Protein AF-A0A9J6G8Q0-F1 (afdb_monomer)

Radius of gyration: 15.53 Å; Cα contacts (8 Å, |Δi|>4): 60; chains: 1; bounding box: 43×27×32 Å

Sequence (62 aa):
MIDESTDITSSKHLCVVARVFESEKASDAFFDLVRVEDASADGLYKAVVSVFEKAAMPYEEN

Nearest PDB structures (foldseek):
  4lcd-assembly1_A  TM=4.582E-01  e=5.569E+00  Saccharomyces cerevisiae S288C
  5dn5-assembly3_C  TM=3.628E-01  e=6.349E+00  Salmonella enterica subsp. enterica serovar Typhimurium str. LT2
  8oui-assembly1_A  TM=4.017E-01  e=7.239E+00  Homo sapiens

Organism: Haemaphysalis longicornis (NCBI:txid44386)

Mean predicted aligned error: 8.33 Å

Structure (mmCIF, N/CA/C/O backbone):
data_AF-A0A9J6G8Q0-F1
#
_entry.id   AF-A0A9J6G8Q0-F1
#
loop_
_atom_site.group_PDB
_atom_site.id
_atom_site.type_symbol
_atom_site.label_atom_id
_atom_site.label_alt_id
_atom_site.label_comp_id
_atom_site.label_asym_id
_atom_site.label_entity_id
_atom_site.label_seq_id
_atom_site.pdbx_PDB_ins_code
_atom_site.Cartn_x
_atom_site.Cartn_y
_atom_site.Cartn_z
_atom_site.occupancy
_atom_site.B_iso_or_equiv
_atom_site.auth_seq_id
_atom_site.auth_comp_id
_atom_site.auth_asym_id
_atom_site.auth_atom_id
_atom_site.pdbx_PDB_model_num
ATOM 1 N N . MET A 1 1 ? 28.246 19.474 -14.350 1.00 39.44 1 MET A N 1
ATOM 2 C CA . MET A 1 1 ? 27.866 18.066 -14.559 1.00 39.44 1 MET A CA 1
ATOM 3 C C . MET A 1 1 ? 27.268 17.614 -13.242 1.00 39.44 1 MET A C 1
ATOM 5 O O . MET A 1 1 ? 28.014 17.456 -12.289 1.00 39.44 1 MET A O 1
ATOM 9 N N . ILE A 1 2 ? 25.939 17.638 -13.133 1.00 44.34 2 ILE A N 1
ATOM 10 C CA . ILE A 1 2 ? 25.242 17.143 -11.942 1.00 44.34 2 ILE A CA 1
ATOM 11 C C . ILE A 1 2 ? 25.134 15.641 -12.164 1.00 44.34 2 ILE A C 1
ATOM 13 O O . ILE A 1 2 ? 24.403 15.207 -13.049 1.00 44.34 2 ILE A O 1
ATOM 17 N N . ASP A 1 3 ? 25.970 14.889 -11.456 1.00 45.91 3 ASP A N 1
ATOM 18 C CA . ASP A 1 3 ? 25.858 13.440 -11.369 1.00 45.91 3 ASP A CA 1
ATOM 19 C C . ASP A 1 3 ? 24.897 13.137 -10.222 1.00 45.91 3 ASP A C 1
ATOM 21 O O . ASP A 1 3 ? 25.279 13.120 -9.055 1.00 45.91 3 ASP A O 1
ATOM 25 N N . GLU A 1 4 ? 23.618 12.994 -10.554 1.00 50.66 4 GLU A N 1
ATOM 26 C CA . GLU A 1 4 ? 22.658 12.340 -9.673 1.00 50.66 4 GLU A 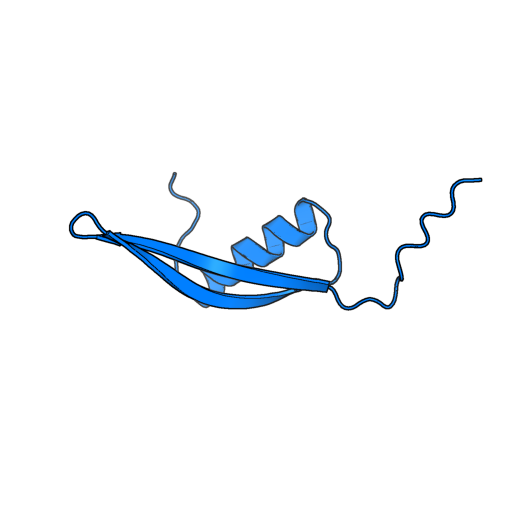CA 1
ATOM 27 C C . GLU A 1 4 ? 22.711 10.850 -10.017 1.00 50.66 4 GLU A C 1
ATOM 29 O O . GLU A 1 4 ? 21.819 10.300 -10.666 1.00 50.66 4 GLU A O 1
ATOM 34 N N . SER A 1 5 ? 23.825 10.204 -9.661 1.00 55.22 5 SER A N 1
ATOM 35 C CA . SER A 1 5 ? 23.961 8.756 -9.744 1.00 55.22 5 SER A CA 1
ATOM 36 C C . SER A 1 5 ? 22.987 8.140 -8.745 1.00 55.22 5 SER A C 1
ATOM 38 O O . SER A 1 5 ? 23.300 7.840 -7.597 1.00 55.22 5 SER A O 1
ATOM 40 N N . THR A 1 6 ? 21.739 7.987 -9.182 1.00 56.69 6 THR A N 1
ATOM 41 C CA . THR A 1 6 ? 20.792 7.125 -8.495 1.00 56.69 6 THR A CA 1
ATOM 42 C C . THR A 1 6 ? 21.362 5.726 -8.619 1.00 56.69 6 THR A C 1
ATOM 44 O O . THR A 1 6 ? 21.427 5.185 -9.722 1.00 56.69 6 THR A O 1
ATOM 47 N N . ASP A 1 7 ? 21.816 5.169 -7.499 1.00 50.25 7 ASP A N 1
ATOM 48 C CA . ASP A 1 7 ? 22.268 3.788 -7.390 1.00 50.25 7 ASP A CA 1
ATOM 49 C C . ASP A 1 7 ? 21.259 2.861 -8.089 1.00 50.25 7 ASP A C 1
ATOM 51 O O . ASP A 1 7 ? 20.184 2.571 -7.551 1.00 50.25 7 ASP A O 1
ATOM 55 N N . ILE A 1 8 ? 21.611 2.398 -9.295 1.00 57.38 8 ILE A N 1
ATOM 56 C CA . ILE A 1 8 ? 20.842 1.432 -10.104 1.00 57.38 8 ILE A CA 1
ATOM 57 C C . ILE A 1 8 ? 20.649 0.119 -9.321 1.00 57.38 8 ILE A C 1
ATOM 59 O O . ILE A 1 8 ? 19.715 -0.639 -9.559 1.00 57.38 8 ILE A O 1
ATOM 63 N N . THR A 1 9 ? 21.516 -0.123 -8.340 1.00 56.94 9 THR A N 1
ATOM 64 C CA . THR A 1 9 ? 21.530 -1.275 -7.438 1.00 56.94 9 THR A CA 1
ATOM 65 C C . THR A 1 9 ? 20.770 -1.078 -6.125 1.00 56.94 9 THR A C 1
ATOM 67 O O . THR A 1 9 ? 20.670 -2.028 -5.347 1.00 56.94 9 THR A O 1
ATOM 70 N N . SER A 1 10 ? 20.213 0.108 -5.849 1.00 66.31 10 SER A N 1
ATOM 71 C CA . SER A 1 10 ? 19.446 0.329 -4.617 1.00 66.31 10 SER A CA 1
ATOM 72 C C . SER A 1 10 ? 18.071 -0.342 -4.709 1.00 66.31 10 SER A C 1
ATOM 74 O O . SER A 1 10 ? 17.205 0.056 -5.485 1.00 66.31 10 SER A O 1
ATOM 76 N N . SER A 1 11 ? 17.840 -1.385 -3.907 1.00 71.06 11 SER A N 1
ATOM 77 C CA . SER A 1 11 ? 16.499 -1.955 -3.750 1.00 71.06 11 SER A CA 1
ATOM 78 C C . SER A 1 11 ? 15.617 -0.965 -2.990 1.00 71.06 11 SER A C 1
ATOM 80 O O . SER A 1 11 ? 15.813 -0.755 -1.789 1.00 71.06 11 SER A O 1
ATOM 82 N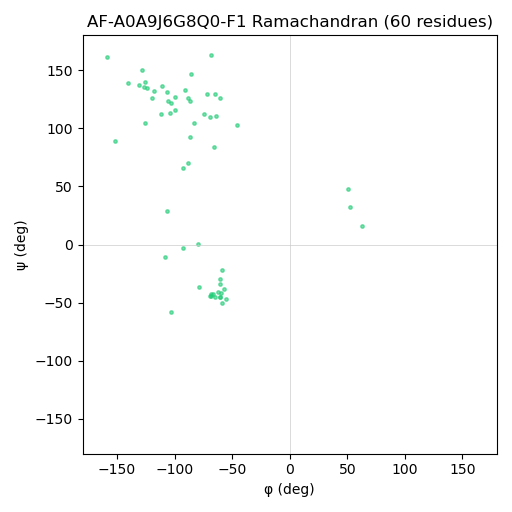 N . LYS A 1 12 ? 14.646 -0.361 -3.673 1.00 83.88 12 LYS A N 1
ATOM 83 C CA . LYS A 1 12 ? 13.695 0.567 -3.060 1.00 83.88 12 LYS A CA 1
ATOM 84 C C . LYS A 1 12 ? 12.525 -0.220 -2.474 1.00 83.88 12 LYS A C 1
ATOM 86 O O . LYS A 1 12 ? 12.148 -1.275 -2.981 1.00 83.88 12 LYS A O 1
ATOM 91 N N . HIS A 1 13 ? 11.973 0.278 -1.375 1.00 87.94 13 HIS A N 1
ATOM 92 C CA . HIS A 1 13 ? 10.821 -0.326 -0.713 1.00 87.94 13 HIS A CA 1
ATOM 93 C C . HIS A 1 13 ? 9.776 0.756 -0.444 1.00 87.94 13 HIS A C 1
ATOM 95 O O . HIS A 1 13 ? 10.116 1.859 -0.020 1.00 87.94 13 HIS A O 1
ATOM 101 N N . LEU A 1 14 ? 8.513 0.427 -0.687 1.00 89.81 14 LEU A N 1
ATOM 102 C CA . LEU A 1 14 ? 7.342 1.227 -0.377 1.00 89.81 14 LEU A CA 1
ATOM 103 C C . LEU A 1 14 ? 6.663 0.628 0.858 1.00 89.81 14 LEU A C 1
ATOM 105 O O . LEU A 1 14 ? 6.152 -0.489 0.812 1.00 89.81 14 LEU A O 1
ATOM 109 N N . CYS A 1 15 ? 6.675 1.370 1.963 1.00 92.81 15 CYS A N 1
ATOM 110 C CA . CYS A 1 15 ? 5.939 1.008 3.170 1.00 92.81 15 CYS A CA 1
ATOM 111 C C . CYS A 1 15 ? 4.508 1.537 3.065 1.00 92.81 15 CYS A C 1
ATOM 113 O O . CYS A 1 15 ? 4.307 2.739 2.880 1.00 92.81 15 CYS A O 1
ATOM 115 N N . VAL A 1 16 ? 3.530 0.646 3.191 1.00 92.12 16 VAL A N 1
ATOM 116 C CA . VAL A 1 16 ? 2.108 0.978 3.184 1.00 92.12 16 VAL A CA 1
ATOM 117 C C . VAL A 1 16 ? 1.583 0.876 4.609 1.00 92.12 16 VAL A C 1
ATOM 119 O O . VAL A 1 16 ? 1.692 -0.161 5.266 1.00 92.12 1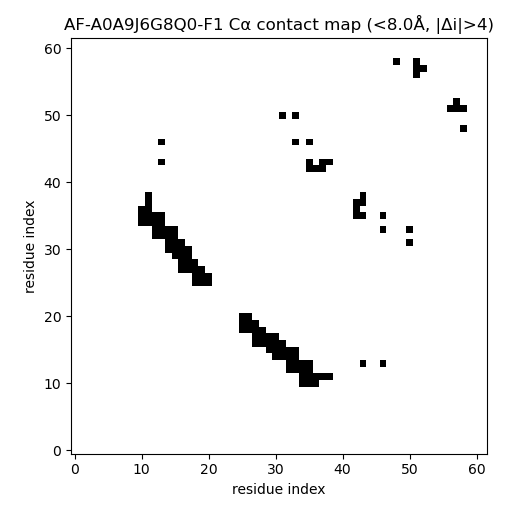6 VAL A O 1
ATOM 122 N N . VAL A 1 17 ? 1.006 1.973 5.086 1.00 93.75 17 VAL A N 1
ATOM 123 C CA . VAL A 1 17 ? 0.390 2.074 6.410 1.00 93.75 17 VAL A CA 1
ATOM 124 C C . VAL A 1 17 ? -1.075 2.422 6.209 1.00 93.75 17 VAL A C 1
ATOM 126 O O . VAL A 1 17 ? -1.397 3.401 5.536 1.00 93.75 17 VAL A O 1
ATOM 129 N N . ALA A 1 18 ? -1.958 1.618 6.789 1.00 91.56 18 ALA A N 1
ATOM 130 C CA . AL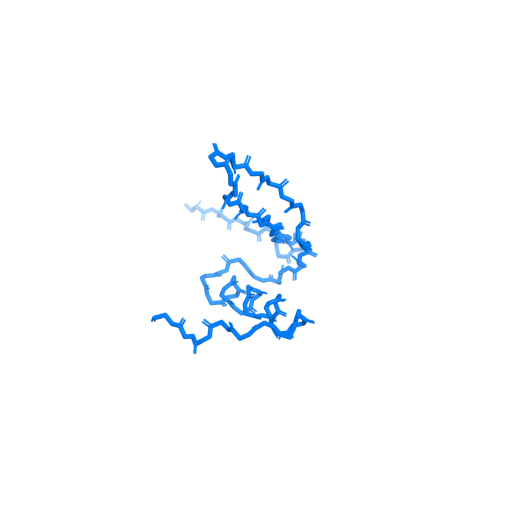A A 1 18 ? -3.381 1.898 6.814 1.00 91.56 18 ALA A CA 1
ATOM 131 C C . ALA A 1 18 ? -3.696 2.754 8.041 1.00 91.56 18 ALA A C 1
ATOM 133 O O . ALA A 1 18 ? -3.374 2.374 9.167 1.00 91.56 18 ALA A O 1
ATOM 134 N N . ARG A 1 19 ? -4.343 3.899 7.821 1.00 94.38 19 ARG A N 1
ATOM 135 C CA . ARG A 1 19 ? -4.916 4.717 8.889 1.00 94.38 19 ARG A CA 1
ATOM 136 C C . ARG A 1 19 ? -6.419 4.505 8.916 1.00 94.38 19 ARG A C 1
ATOM 138 O O . ARG A 1 19 ? -7.091 4.782 7.926 1.00 94.38 19 ARG A O 1
ATOM 145 N N . VAL A 1 20 ? -6.939 4.060 10.050 1.00 93.56 20 VAL A N 1
ATOM 146 C CA . VAL A 1 20 ? -8.377 3.889 10.275 1.00 93.56 20 VAL A CA 1
ATOM 147 C C . VAL A 1 20 ? -8.833 4.927 11.289 1.00 93.56 20 VAL A C 1
ATOM 149 O O . VAL A 1 20 ? -8.153 5.176 12.283 1.00 93.56 20 VAL A O 1
ATOM 152 N N . PHE A 1 21 ? -9.976 5.556 11.028 1.00 95.31 21 PHE A N 1
ATOM 153 C CA . PHE A 1 21 ? -10.623 6.449 11.979 1.00 95.31 21 PHE A CA 1
ATOM 154 C C . PHE A 1 21 ? -11.928 5.820 12.452 1.00 95.31 21 PHE A C 1
ATOM 156 O O . PHE A 1 21 ? -12.870 5.672 11.677 1.00 95.31 21 PHE A O 1
ATOM 163 N N . GLU A 1 22 ? -11.976 5.448 13.725 1.00 94.19 22 GLU A N 1
ATOM 164 C CA . GLU A 1 22 ? -13.135 4.818 14.348 1.00 94.19 22 GLU A CA 1
ATOM 165 C C . GLU A 1 22 ? -13.315 5.365 15.766 1.00 94.19 22 GLU A C 1
ATOM 167 O O . GLU A 1 22 ? -12.346 5.549 16.503 1.00 94.19 22 GLU A O 1
ATOM 172 N N . SER A 1 23 ? -14.564 5.625 16.169 1.00 93.94 23 SER A N 1
ATOM 173 C CA . SER A 1 23 ? -14.900 6.079 17.529 1.00 93.94 23 SER A CA 1
ATOM 174 C C . SER A 1 23 ? -14.069 7.283 18.005 1.00 93.94 23 SER A C 1
ATOM 176 O O . SER A 1 23 ? -13.511 7.272 19.102 1.00 93.94 23 SER A O 1
ATOM 178 N N . GLU A 1 24 ? -13.958 8.309 17.153 1.00 95.00 24 GLU A N 1
ATOM 179 C CA . GLU A 1 24 ? -13.191 9.543 17.405 1.00 95.00 24 GLU A CA 1
ATOM 180 C C . GLU A 1 24 ? -11.677 9.340 17.600 1.00 95.00 24 GLU A C 1
ATOM 182 O O . GLU A 1 24 ? -10.972 10.235 18.070 1.00 95.00 24 GLU A O 1
ATOM 187 N N . LYS A 1 25 ? -11.144 8.174 17.219 1.00 94.69 25 LYS A N 1
ATOM 188 C CA . LYS A 1 25 ? -9.721 7.850 17.324 1.00 94.69 25 LYS A CA 1
ATOM 189 C C . LYS A 1 25 ? -9.162 7.439 15.972 1.00 94.69 25 LYS A C 1
ATOM 191 O O . LYS A 1 25 ? -9.749 6.630 15.261 1.00 94.69 25 LYS A O 1
ATOM 196 N N . ALA A 1 26 ? -7.993 7.982 15.644 1.00 96.44 26 ALA A N 1
ATOM 197 C CA . ALA A 1 26 ? -7.185 7.508 14.529 1.00 96.44 26 ALA A CA 1
ATOM 198 C C . ALA A 1 26 ? -6.206 6.439 15.028 1.00 96.44 26 ALA A C 1
ATOM 200 O O . ALA A 1 26 ? -5.532 6.645 16.041 1.00 96.44 26 ALA A O 1
ATOM 201 N N . SER A 1 27 ? -6.113 5.324 14.313 1.00 95.88 27 SER A N 1
ATOM 202 C CA . SER A 1 27 ? -5.107 4.289 14.527 1.00 95.88 27 SER A CA 1
ATOM 203 C C . SER A 1 27 ? -4.362 4.002 13.228 1.00 95.88 27 SER A C 1
ATOM 205 O O . SER A 1 27 ? -4.955 3.972 12.150 1.00 95.88 27 SER A O 1
ATOM 207 N N . ASP A 1 28 ? -3.052 3.800 13.348 1.00 95.88 28 ASP A N 1
ATOM 208 C CA . ASP A 1 28 ? -2.179 3.431 12.239 1.00 95.88 28 ASP A CA 1
ATOM 209 C C . ASP A 1 28 ? -1.794 1.957 12.387 1.00 95.88 28 ASP A C 1
ATOM 211 O O . ASP A 1 28 ? -1.373 1.519 13.460 1.00 95.88 28 ASP A O 1
ATOM 215 N N . ALA A 1 29 ? -1.928 1.194 11.308 1.00 92.94 29 ALA A N 1
ATOM 216 C CA . ALA A 1 29 ? -1.536 -0.202 11.233 1.00 92.94 29 ALA A CA 1
ATOM 217 C C . ALA A 1 29 ? -0.602 -0.412 10.041 1.00 92.94 29 ALA A C 1
ATOM 219 O O . ALA A 1 29 ? -0.854 0.075 8.937 1.00 92.94 29 ALA A O 1
ATOM 220 N N . PHE A 1 30 ? 0.482 -1.156 10.262 1.00 93.44 30 PHE A N 1
ATOM 221 C CA . PHE A 1 30 ? 1.310 -1.636 9.160 1.00 93.44 30 PHE A CA 1
ATOM 222 C C . PHE A 1 30 ? 0.453 -2.515 8.246 1.00 93.44 30 PHE A C 1
ATOM 224 O O . PHE A 1 30 ? -0.189 -3.449 8.726 1.00 93.44 30 PHE A O 1
ATOM 231 N N . PHE A 1 31 ? 0.436 -2.193 6.954 1.00 90.25 31 PHE A N 1
ATOM 232 C CA . PHE A 1 31 ? -0.354 -2.921 5.971 1.00 90.25 31 PHE A CA 1
ATOM 233 C C . PHE A 1 31 ? 0.534 -3.850 5.145 1.00 90.25 31 PHE A C 1
ATOM 235 O O . PHE A 1 31 ? 0.325 -5.059 5.153 1.00 90.25 31 PHE A O 1
ATOM 242 N N . ASP A 1 32 ? 1.544 -3.296 4.469 1.00 92.12 32 ASP A N 1
ATOM 243 C CA . ASP A 1 32 ? 2.465 -4.077 3.640 1.00 92.12 32 ASP A CA 1
ATOM 244 C C . ASP A 1 32 ? 3.799 -3.340 3.415 1.00 92.12 32 ASP A C 1
ATOM 246 O O . ASP A 1 32 ? 3.900 -2.120 3.576 1.00 92.12 32 ASP A O 1
ATOM 250 N N . LEU A 1 33 ? 4.833 -4.081 3.014 1.00 91.44 33 LEU A N 1
ATOM 251 C CA . LEU A 1 33 ? 6.120 -3.554 2.571 1.00 91.44 33 LEU A CA 1
ATOM 252 C C . LEU A 1 33 ? 6.437 -4.114 1.184 1.00 91.44 33 LEU A C 1
ATOM 254 O O . LEU A 1 33 ? 6.854 -5.261 1.030 1.00 91.44 33 LEU A O 1
ATOM 258 N N . VAL A 1 34 ? 6.287 -3.275 0.167 1.00 90.38 34 VAL A N 1
ATOM 259 C CA . VAL A 1 34 ? 6.438 -3.676 -1.232 1.00 90.38 34 VAL A CA 1
ATOM 260 C C . VAL A 1 34 ? 7.813 -3.284 -1.734 1.00 90.38 34 VAL A C 1
ATOM 262 O O . VAL A 1 34 ? 8.207 -2.125 -1.653 1.00 90.38 34 VAL A O 1
ATOM 265 N N . ARG A 1 35 ? 8.555 -4.230 -2.302 1.00 88.75 35 ARG A N 1
ATOM 266 C CA . ARG A 1 35 ? 9.773 -3.897 -3.043 1.00 88.75 35 ARG A CA 1
ATOM 267 C C . ARG A 1 35 ? 9.392 -3.233 -4.367 1.00 88.75 35 ARG A C 1
ATOM 269 O O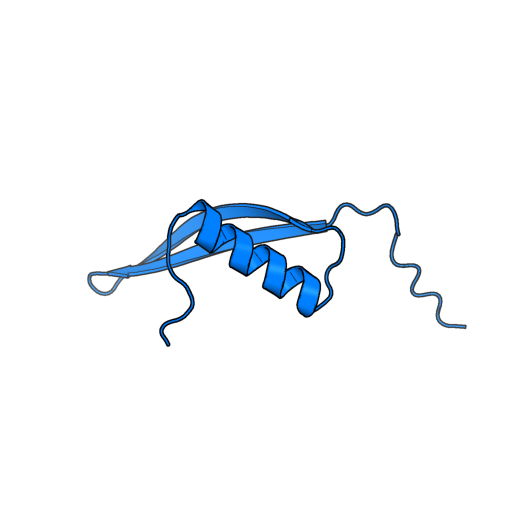 . ARG A 1 35 ? 8.587 -3.788 -5.108 1.00 88.75 35 ARG A O 1
ATOM 276 N N . VAL A 1 36 ? 9.988 -2.082 -4.667 1.00 88.81 36 VAL A N 1
ATOM 277 C CA . VAL A 1 36 ? 9.763 -1.343 -5.916 1.00 88.81 36 VAL A CA 1
ATOM 278 C C . VAL A 1 36 ? 11.065 -1.250 -6.707 1.00 88.81 36 VAL A C 1
ATOM 280 O O . VAL A 1 36 ? 12.126 -0.960 -6.152 1.00 88.81 36 VAL A O 1
ATOM 283 N N . GLU A 1 37 ? 10.996 -1.568 -7.998 1.00 82.44 37 GLU A N 1
ATOM 284 C CA . GLU A 1 37 ? 12.158 -1.550 -8.898 1.00 82.44 37 GLU A CA 1
ATOM 285 C C . GLU A 1 37 ? 12.495 -0.124 -9.338 1.00 82.44 37 GLU A C 1
ATOM 287 O O . GLU A 1 37 ? 13.661 0.261 -9.396 1.00 82.44 37 GLU A O 1
ATOM 292 N N . ASP A 1 38 ? 11.463 0.691 -9.543 1.00 82.19 38 ASP A N 1
ATOM 293 C CA . ASP A 1 38 ? 11.567 2.120 -9.769 1.00 82.19 38 ASP A CA 1
ATOM 294 C C . ASP A 1 38 ? 10.641 2.880 -8.806 1.00 82.19 38 ASP A C 1
ATOM 296 O O . ASP A 1 38 ? 9.616 2.372 -8.355 1.00 82.19 38 ASP A O 1
ATOM 300 N N . ALA A 1 39 ? 11.037 4.102 -8.452 1.00 85.62 39 ALA A N 1
ATOM 301 C CA . ALA A 1 39 ? 10.237 4.999 -7.615 1.00 85.62 39 ALA A CA 1
ATOM 302 C C . ALA A 1 39 ? 9.630 6.138 -8.448 1.00 85.62 39 ALA A C 1
ATOM 304 O O . ALA A 1 39 ? 9.452 7.248 -7.949 1.00 85.62 39 ALA A O 1
ATOM 305 N N . SER A 1 40 ? 9.379 5.890 -9.738 1.00 88.62 40 SER A N 1
ATOM 306 C CA . SER A 1 40 ? 8.617 6.822 -10.564 1.00 88.62 40 SER A CA 1
ATOM 307 C C . SER A 1 40 ? 7.160 6.857 -10.096 1.00 88.62 40 SER A C 1
ATOM 309 O O . SER A 1 40 ? 6.692 5.953 -9.403 1.00 88.62 40 SER A O 1
ATOM 311 N N . ALA A 1 41 ? 6.413 7.889 -10.490 1.00 87.50 41 ALA A N 1
ATOM 312 C CA . ALA A 1 41 ? 4.991 7.973 -10.160 1.00 87.50 41 ALA A CA 1
ATOM 313 C C . ALA A 1 41 ? 4.200 6.748 -10.666 1.00 87.50 41 ALA A C 1
ATOM 315 O O . ALA A 1 41 ? 3.338 6.242 -9.953 1.00 87.50 41 ALA A O 1
ATOM 316 N N . ASP A 1 42 ? 4.533 6.244 -11.858 1.00 89.56 42 ASP A N 1
ATOM 317 C CA . ASP A 1 42 ? 3.904 5.057 -12.449 1.00 89.56 42 ASP A CA 1
ATOM 318 C C . ASP A 1 42 ? 4.275 3.770 -11.692 1.00 89.56 42 ASP A C 1
ATOM 320 O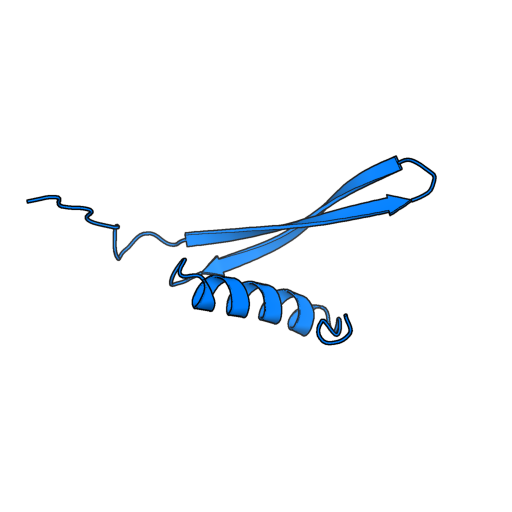 O . ASP A 1 42 ? 3.396 2.976 -11.354 1.00 89.56 42 ASP A O 1
ATOM 324 N N . GLY A 1 43 ? 5.553 3.590 -11.341 1.00 89.69 43 GLY A N 1
ATOM 325 C CA . GLY A 1 43 ? 6.010 2.441 -10.554 1.00 89.69 43 GLY A CA 1
ATOM 326 C C . GLY A 1 43 ? 5.391 2.396 -9.157 1.00 89.69 43 GLY A C 1
ATOM 327 O O . GLY A 1 43 ? 4.936 1.343 -8.707 1.00 89.69 43 GLY A O 1
ATOM 328 N N . LEU A 1 44 ? 5.282 3.551 -8.493 1.00 91.00 44 LEU A N 1
ATOM 329 C CA . LEU A 1 44 ? 4.610 3.666 -7.198 1.00 91.00 44 LEU A CA 1
ATOM 330 C C . LEU A 1 44 ? 3.103 3.409 -7.308 1.00 91.00 44 LEU A C 1
ATOM 332 O O . LEU A 1 44 ? 2.557 2.692 -6.473 1.00 91.00 44 LEU A O 1
ATOM 336 N N . TYR A 1 45 ? 2.438 3.940 -8.339 1.00 90.88 45 TYR A N 1
ATOM 337 C CA . TYR A 1 45 ? 1.016 3.686 -8.578 1.00 90.88 45 TYR A CA 1
ATOM 338 C C . TYR A 1 45 ? 0.743 2.189 -8.749 1.00 90.88 45 TYR A C 1
ATOM 340 O O . TYR A 1 45 ? -0.085 1.628 -8.034 1.00 90.88 45 TYR A O 1
ATOM 348 N N . LYS A 1 46 ? 1.504 1.515 -9.619 1.00 90.06 46 LYS A N 1
ATOM 349 C CA . LYS A 1 46 ? 1.395 0.065 -9.834 1.00 90.06 46 LYS A CA 1
ATOM 350 C C . LYS A 1 46 ? 1.653 -0.728 -8.555 1.00 90.06 46 LYS A C 1
ATOM 352 O O . LYS A 1 46 ? 0.930 -1.679 -8.266 1.00 90.06 46 LYS A O 1
ATOM 357 N N . ALA A 1 47 ? 2.652 -0.328 -7.766 1.00 90.69 47 ALA A N 1
ATOM 358 C CA . ALA A 1 47 ? 2.938 -0.962 -6.485 1.00 90.69 47 ALA A CA 1
ATOM 359 C C . ALA A 1 47 ? 1.752 -0.844 -5.515 1.00 90.69 47 ALA A C 1
ATOM 361 O O . ALA A 1 47 ? 1.361 -1.849 -4.926 1.00 90.69 47 ALA A O 1
ATOM 362 N N . VAL A 1 48 ? 1.134 0.334 -5.401 1.00 90.50 48 VAL A N 1
ATOM 363 C CA . VAL A 1 48 ? -0.054 0.557 -4.559 1.00 90.50 48 VAL A CA 1
ATOM 364 C C . VAL A 1 48 ? -1.262 -0.240 -5.058 1.00 90.50 48 VAL A C 1
ATOM 366 O O . VAL A 1 48 ? -1.915 -0.907 -4.262 1.00 90.50 48 VAL A O 1
ATOM 369 N N . VAL A 1 49 ? -1.532 -0.241 -6.365 1.00 90.31 49 VAL A N 1
ATOM 370 C CA . VAL A 1 49 ? -2.607 -1.049 -6.967 1.00 90.31 49 VAL A CA 1
ATOM 371 C C . VAL A 1 49 ? -2.440 -2.527 -6.613 1.00 90.31 49 VAL A C 1
ATOM 373 O O . VAL A 1 49 ? -3.371 -3.155 -6.113 1.00 90.31 49 VAL A O 1
ATOM 376 N N . SER A 1 50 ? -1.221 -3.056 -6.751 1.00 89.44 50 SER A N 1
ATOM 377 C CA . SER A 1 50 ? -0.934 -4.460 -6.437 1.00 89.44 50 SER A CA 1
ATOM 378 C C . SER A 1 50 ? -1.204 -4.826 -4.971 1.00 89.44 50 SER A C 1
ATOM 380 O O . SER A 1 50 ? -1.533 -5.972 -4.671 1.00 89.44 50 SER A O 1
ATOM 382 N N . VAL A 1 51 ? -1.068 -3.868 -4.048 1.00 90.81 51 VAL A N 1
ATOM 383 C CA . VAL A 1 51 ? -1.342 -4.062 -2.616 1.00 90.81 51 VAL A CA 1
ATOM 384 C C . VAL A 1 51 ? -2.837 -4.260 -2.385 1.00 90.81 51 VAL A C 1
ATOM 386 O O . VAL A 1 51 ? -3.229 -5.185 -1.674 1.00 90.81 51 VAL A O 1
ATOM 389 N N . PHE A 1 52 ? -3.672 -3.447 -3.033 1.00 88.44 52 PHE A N 1
ATOM 390 C CA . PHE A 1 52 ? -5.127 -3.574 -2.956 1.00 88.44 52 PHE A CA 1
ATOM 391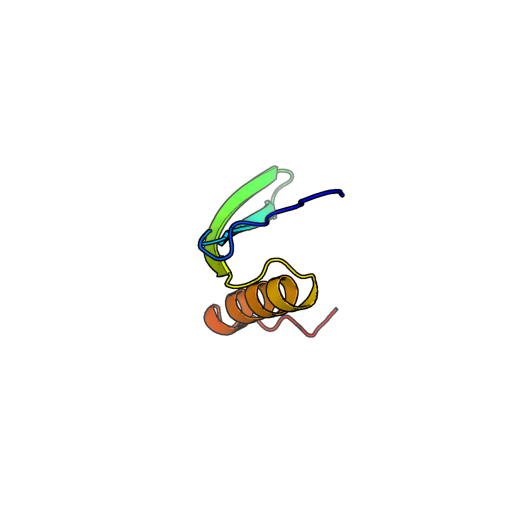 C C . PHE A 1 52 ? -5.637 -4.845 -3.645 1.00 88.44 52 PHE A C 1
ATOM 393 O O . PHE A 1 52 ? -6.441 -5.574 -3.063 1.00 88.44 52 PHE A O 1
ATOM 400 N N . GLU A 1 53 ? -5.111 -5.177 -4.826 1.00 88.81 53 GLU A N 1
ATOM 401 C CA . GLU A 1 53 ? -5.466 -6.409 -5.543 1.00 88.81 53 GLU A CA 1
ATOM 402 C C . GLU A 1 53 ? -5.131 -7.671 -4.734 1.00 88.81 53 GLU A C 1
ATOM 404 O O . GLU A 1 53 ? -5.968 -8.567 -4.616 1.00 88.81 53 GLU A O 1
ATOM 409 N N . LYS A 1 54 ? -3.940 -7.738 -4.116 1.00 88.25 54 LYS A N 1
ATOM 410 C CA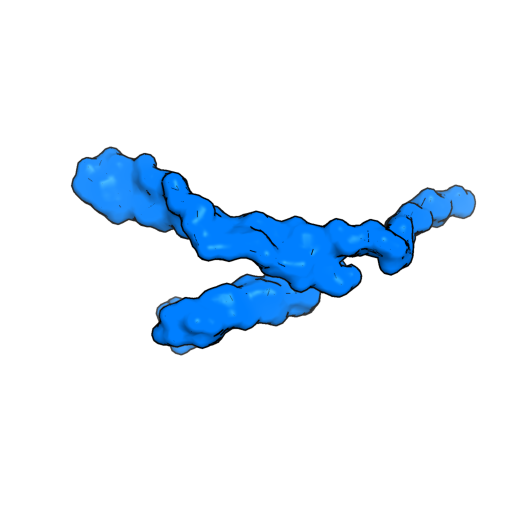 . LYS A 1 54 ? -3.546 -8.851 -3.226 1.00 88.25 54 LYS A CA 1
ATOM 411 C C . LYS A 1 54 ? -4.469 -8.992 -2.021 1.00 88.25 54 LYS A C 1
ATOM 413 O O . LYS A 1 54 ? -4.708 -10.108 -1.565 1.00 88.25 54 LYS A O 1
ATOM 418 N N . ALA A 1 55 ? -4.975 -7.874 -1.510 1.00 85.81 55 ALA A N 1
ATOM 419 C CA . ALA A 1 55 ? -5.936 -7.849 -0.417 1.00 85.81 55 ALA A CA 1
ATOM 420 C C . ALA A 1 55 ? -7.380 -8.146 -0.874 1.00 85.81 55 ALA A C 1
ATOM 422 O O . ALA A 1 55 ? -8.282 -8.146 -0.038 1.00 85.81 55 ALA A O 1
ATOM 423 N N . ALA A 1 56 ? -7.612 -8.397 -2.172 1.00 86.69 56 ALA A N 1
ATOM 424 C CA . ALA A 1 56 ? -8.937 -8.513 -2.788 1.00 86.69 56 ALA A CA 1
ATOM 425 C C . ALA A 1 56 ? -9.845 -7.304 -2.483 1.00 86.69 56 ALA A C 1
ATOM 427 O O . ALA A 1 56 ? -11.065 -7.432 -2.365 1.00 86.69 56 ALA A O 1
ATOM 428 N N . MET A 1 57 ? -9.236 -6.124 -2.346 1.00 83.25 57 MET A N 1
ATOM 429 C CA . MET A 1 57 ? -9.920 -4.865 -2.088 1.00 83.25 57 MET A CA 1
ATOM 430 C C . MET A 1 57 ? -10.055 -4.096 -3.408 1.00 83.25 57 MET A C 1
ATOM 432 O O . MET A 1 57 ? -9.035 -3.711 -3.983 1.00 83.25 57 MET A O 1
ATOM 436 N N . PRO A 1 58 ? -11.275 -3.856 -3.914 1.00 75.56 58 PRO A N 1
ATOM 437 C CA . PRO A 1 58 ? -11.455 -3.003 -5.080 1.00 75.56 58 PRO A CA 1
ATOM 438 C C . PRO A 1 58 ? -11.025 -1.569 -4.738 1.00 75.56 58 PRO A C 1
ATOM 440 O O . PRO A 1 58 ? -11.442 -1.022 -3.718 1.00 75.56 58 PRO A O 1
ATOM 443 N N . TYR A 1 59 ? -10.172 -0.974 -5.575 1.00 74.06 59 TYR A N 1
ATOM 444 C CA . TYR A 1 59 ? -9.700 0.409 -5.415 1.00 74.06 59 TYR A CA 1
ATOM 445 C C . TYR A 1 59 ? -10.298 1.373 -6.459 1.00 74.06 59 TYR A C 1
ATOM 447 O O . TYR A 1 59 ? -10.170 2.587 -6.308 1.00 74.06 59 TYR A O 1
ATOM 455 N N . GLU A 1 60 ? -10.969 0.851 -7.495 1.00 65.25 60 GLU A N 1
ATOM 456 C CA . GLU A 1 60 ? -11.710 1.631 -8.497 1.00 65.25 60 GLU A CA 1
ATOM 457 C C . GLU A 1 60 ? -13.190 1.785 -8.118 1.00 65.25 60 GLU A C 1
ATOM 459 O O . GLU A 1 60 ? -14.061 1.270 -8.801 1.00 65.25 60 GLU A O 1
ATOM 464 N N . GLU A 1 61 ? -13.483 2.496 -7.032 1.00 52.12 61 GLU A N 1
ATOM 465 C CA . GLU A 1 61 ? -14.759 3.203 -6.839 1.00 52.12 61 GLU A CA 1
ATOM 466 C C . GLU A 1 61 ? -14.485 4.402 -5.920 1.00 52.12 61 GLU A C 1
ATOM 468 O O . GLU A 1 61 ? -14.539 4.277 -4.699 1.00 52.12 61 GLU A O 1
ATOM 473 N N . ASN A 1 62 ? -14.120 5.552 -6.496 1.00 41.66 62 ASN A N 1
ATOM 474 C CA . ASN A 1 62 ? -14.123 6.852 -5.814 1.00 41.66 62 ASN A CA 1
ATOM 475 C C . ASN A 1 62 ? -14.494 7.961 -6.799 1.00 41.66 62 ASN A C 1
ATOM 477 O O . ASN A 1 62 ? -13.763 8.115 -7.804 1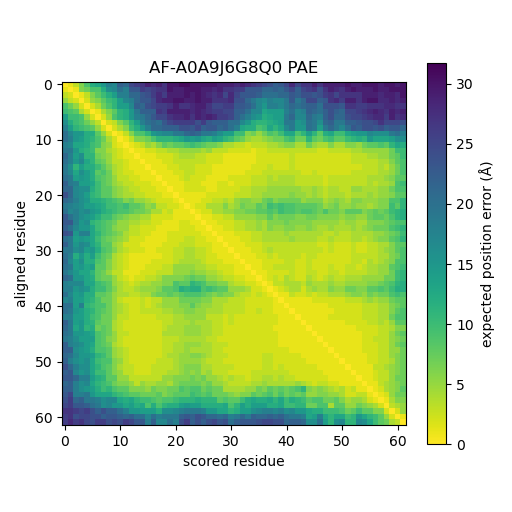.00 41.66 62 ASN A O 1
#

pLDDT: mean 81.66, std 16.18, range [39.44, 96.44]

InterPro domains:
  IPR025398 ZMYM1-like, RNase-like domain [PF14291] (1-55)

Foldseek 3Di:
DDPPPPPLPDFDKDWDWDWDQDPNDIDIDGQDIGTFSDPPPVRVVVRVVVSCVVVVHDPPDD

Secondary structure (DSSP, 8-state):
-------TT--EEEEEEEEEEETTEEEEEEEEEEEES--SHHHHHHHHHHHHHHTT------

Solvent-accessible surface area (backbone atoms only — not comparable to full-atom values): 4151 Å² total; per-residue (Å²): 134,88,81,82,78,69,62,89,80,59,84,40,69,48,79,41,70,46,76,47,78,55,94,96,40,78,47,78,41,87,68,49,77,43,80,36,92,51,85,46,73,66,46,46,49,51,53,54,51,50,53,34,55,75,67,72,42,88,80,92,81,131